Protein AF-A0AAW7G6W9-F1 (afdb_monomer)

Structure (mmCIF, N/CA/C/O backbone):
data_AF-A0AAW7G6W9-F1
#
_entry.id   AF-A0AAW7G6W9-F1
#
loop_
_atom_site.group_PDB
_atom_site.id
_atom_site.type_symbol
_atom_site.label_atom_id
_atom_site.label_alt_id
_atom_site.label_comp_id
_atom_site.label_asym_id
_atom_site.label_entity_id
_atom_site.label_seq_id
_atom_site.pdbx_PDB_ins_code
_atom_site.Cartn_x
_atom_site.Cartn_y
_atom_site.Cartn_z
_atom_site.occupancy
_atom_site.B_iso_or_equiv
_atom_site.auth_seq_id
_atom_site.auth_comp_id
_atom_site.auth_asym_id
_atom_site.auth_atom_id
_atom_site.pdbx_PDB_model_num
ATOM 1 N N . MET A 1 1 ? 20.076 -6.500 -11.239 1.00 56.84 1 MET A N 1
ATOM 2 C CA . MET A 1 1 ? 20.869 -5.910 -12.340 1.00 56.84 1 MET A CA 1
ATOM 3 C C . MET A 1 1 ? 22.320 -6.046 -11.925 1.00 56.84 1 MET A C 1
ATOM 5 O O . MET A 1 1 ? 22.616 -5.675 -10.799 1.00 56.84 1 MET A O 1
ATOM 9 N N . SER A 1 2 ? 23.166 -6.675 -12.737 1.00 69.19 2 SER A N 1
ATOM 10 C CA . SER A 1 2 ? 24.590 -6.817 -12.415 1.00 69.19 2 SER A CA 1
ATOM 11 C C . SER A 1 2 ? 25.328 -5.611 -12.977 1.00 69.19 2 SER A C 1
ATOM 13 O O . SER A 1 2 ? 25.106 -5.276 -14.140 1.00 69.19 2 SER A O 1
ATOM 15 N N . VAL A 1 3 ? 26.167 -4.956 -12.173 1.00 77.50 3 VAL A N 1
ATOM 16 C CA . VAL A 1 3 ? 27.086 -3.933 -12.688 1.00 77.50 3 VAL A CA 1
ATOM 17 C C . VAL A 1 3 ? 28.106 -4.652 -13.554 1.00 77.50 3 VAL A C 1
ATOM 19 O O . VAL A 1 3 ? 28.741 -5.604 -13.098 1.00 77.50 3 VAL A O 1
ATOM 22 N N . LYS A 1 4 ? 28.222 -4.235 -14.812 1.00 86.81 4 LYS A N 1
ATOM 23 C CA . LYS A 1 4 ? 29.249 -4.760 -15.702 1.00 86.81 4 LYS A CA 1
ATOM 24 C C . LYS A 1 4 ? 30.589 -4.164 -15.309 1.00 86.81 4 LYS A C 1
ATOM 26 O O . LYS A 1 4 ? 30.707 -2.951 -15.133 1.00 86.81 4 LYS A O 1
ATOM 31 N N . ARG A 1 5 ? 31.580 -5.032 -15.165 1.00 89.12 5 ARG A N 1
ATOM 32 C CA . ARG A 1 5 ? 32.958 -4.664 -14.863 1.00 89.12 5 ARG A CA 1
ATOM 33 C C . ARG A 1 5 ? 33.792 -4.855 -16.122 1.00 89.12 5 ARG A C 1
ATOM 35 O O . ARG A 1 5 ? 33.455 -5.673 -16.978 1.00 89.12 5 ARG A O 1
ATOM 42 N N . TYR A 1 6 ? 34.809 -4.025 -16.281 1.00 90.44 6 TYR A N 1
ATOM 43 C CA . TYR A 1 6 ? 35.616 -3.954 -17.485 1.00 90.44 6 TYR A CA 1
ATOM 44 C C . TYR A 1 6 ? 37.087 -3.857 -17.116 1.00 90.44 6 TYR A C 1
ATOM 46 O O . TYR A 1 6 ? 37.447 -3.135 -16.190 1.00 90.44 6 TYR A O 1
ATOM 54 N N . GLU A 1 7 ? 37.927 -4.537 -17.880 1.00 93.00 7 GLU A N 1
ATOM 55 C CA . GLU A 1 7 ? 39.377 -4.485 -17.743 1.00 93.00 7 GLU A CA 1
ATOM 56 C C . GLU A 1 7 ? 39.999 -3.870 -19.000 1.00 93.00 7 GLU A C 1
ATOM 58 O O . GLU A 1 7 ? 39.468 -3.996 -20.114 1.00 93.00 7 GLU A O 1
ATOM 63 N N . LEU A 1 8 ? 41.116 -3.163 -18.826 1.00 90.88 8 LEU A N 1
ATOM 64 C CA . LEU A 1 8 ? 41.799 -2.480 -19.917 1.00 90.88 8 LEU A CA 1
ATOM 65 C C . LEU A 1 8 ? 42.803 -3.441 -20.570 1.00 90.88 8 LEU A C 1
ATOM 67 O O . LEU A 1 8 ? 43.932 -3.609 -20.115 1.00 90.88 8 LEU A O 1
ATOM 71 N N . CYS A 1 9 ? 42.399 -4.093 -21.659 1.00 88.06 9 CYS A N 1
ATOM 72 C CA . CYS A 1 9 ? 43.216 -5.105 -22.325 1.00 88.06 9 CYS A CA 1
ATOM 73 C C . CYS A 1 9 ? 44.113 -4.492 -23.414 1.00 88.06 9 CYS A C 1
ATOM 75 O O . CYS A 1 9 ? 43.643 -3.748 -24.280 1.00 88.06 9 CYS A O 1
ATOM 77 N N . HIS A 1 10 ? 45.402 -4.850 -23.417 1.00 89.75 10 HIS A N 1
ATOM 78 C CA . HIS A 1 10 ? 46.350 -4.469 -24.469 1.00 89.75 10 HIS A CA 1
ATOM 79 C C . HIS A 1 10 ? 46.250 -5.425 -25.669 1.00 89.75 10 HIS A C 1
ATOM 81 O O . HIS A 1 10 ? 46.504 -6.622 -25.542 1.00 89.75 10 HIS A O 1
ATOM 87 N N . LEU A 1 11 ? 45.946 -4.894 -26.854 1.00 86.94 11 LEU A N 1
ATOM 88 C CA . LEU A 1 11 ? 45.701 -5.676 -28.075 1.00 86.94 11 LEU A CA 1
ATOM 89 C C . LEU A 1 11 ? 46.923 -5.804 -29.004 1.00 86.94 11 LEU A C 1
ATOM 91 O O . LEU A 1 11 ? 46.859 -6.513 -30.005 1.00 86.94 11 LEU A O 1
ATOM 95 N N . GLY A 1 12 ? 48.042 -5.142 -28.687 1.00 87.06 12 GLY A N 1
ATOM 96 C CA . GLY A 1 12 ? 49.231 -5.092 -29.549 1.00 87.06 12 GLY A CA 1
ATOM 97 C C . GLY A 1 12 ? 49.361 -3.759 -30.290 1.00 87.06 12 GLY A C 1
ATOM 98 O O . GLY A 1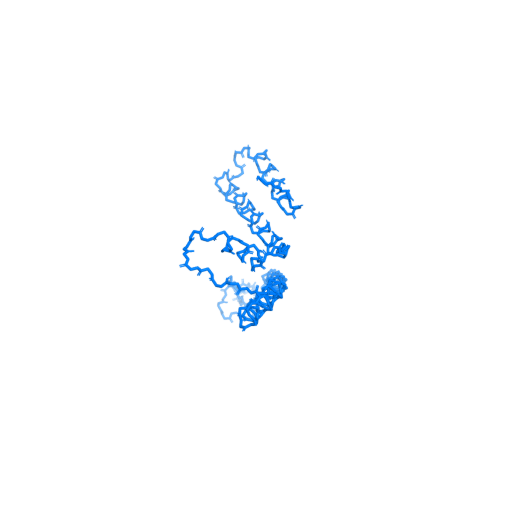 12 ? 48.378 -3.057 -30.501 1.00 87.06 12 GLY A O 1
ATOM 99 N N . GLY A 1 13 ? 50.588 -3.376 -30.665 1.00 84.12 13 GLY A N 1
ATOM 100 C CA . GLY A 1 13 ? 50.836 -2.166 -31.468 1.00 84.12 13 GLY A CA 1
ATOM 101 C C . GLY A 1 13 ? 50.425 -0.839 -30.810 1.00 84.12 13 GLY A C 1
ATOM 102 O O . GLY A 1 13 ? 50.197 0.134 -31.521 1.00 84.12 13 GLY A O 1
ATOM 103 N N . GLY A 1 14 ? 50.303 -0.797 -29.476 1.00 84.88 14 GLY A N 1
ATOM 104 C CA . GLY A 1 14 ? 49.833 0.377 -28.729 1.00 84.88 14 GLY A CA 1
ATOM 105 C C . GLY A 1 14 ? 48.310 0.544 -28.681 1.00 84.88 14 GLY A C 1
ATOM 106 O O . GLY A 1 14 ? 47.833 1.571 -28.203 1.00 84.88 14 GLY A O 1
ATOM 107 N N . LEU A 1 15 ? 47.541 -0.438 -29.165 1.00 84.62 15 LEU A N 1
ATOM 108 C CA . LEU A 1 15 ? 46.082 -0.423 -29.109 1.00 84.62 15 LEU A CA 1
ATOM 109 C C . LEU A 1 15 ? 45.576 -1.018 -27.784 1.00 84.62 15 LEU A C 1
ATOM 111 O O . LEU A 1 15 ? 46.038 -2.078 -27.354 1.00 84.62 15 LEU A O 1
ATOM 115 N N . TYR A 1 16 ? 44.581 -0.370 -27.183 1.00 87.88 16 TYR A N 1
ATOM 116 C CA . TYR A 1 16 ? 43.902 -0.827 -25.969 1.00 87.88 16 TYR A CA 1
ATOM 117 C C . TYR A 1 16 ? 42.393 -0.903 -26.203 1.00 87.88 16 TYR A C 1
ATOM 119 O O . TYR A 1 16 ? 41.840 -0.104 -26.960 1.00 87.88 16 TYR A O 1
ATOM 127 N N . SER A 1 17 ? 41.719 -1.833 -25.530 1.00 88.56 17 SER A N 1
ATOM 128 C CA . SER A 1 17 ? 40.255 -1.905 -25.514 1.00 88.56 17 SER A CA 1
ATOM 129 C C . SER A 1 17 ? 39.728 -2.285 -24.139 1.00 88.56 17 SER A C 1
ATOM 131 O O . SER A 1 17 ? 40.320 -3.124 -23.467 1.00 88.56 17 SER A O 1
ATOM 133 N N . MET A 1 18 ? 38.567 -1.741 -23.783 1.00 88.81 18 MET A N 1
ATOM 134 C CA . MET A 1 18 ? 37.817 -2.145 -22.595 1.00 88.81 18 MET A CA 1
ATOM 135 C C . MET A 1 18 ? 37.006 -3.404 -22.897 1.00 88.81 18 MET A C 1
ATOM 137 O O . MET A 1 18 ? 36.083 -3.347 -23.716 1.00 88.81 18 MET A O 1
ATOM 141 N N . MET A 1 19 ? 37.322 -4.519 -22.243 1.00 88.25 19 MET A N 1
ATOM 142 C CA . MET A 1 19 ? 36.559 -5.768 -22.357 1.00 88.25 19 MET A CA 1
ATOM 143 C C . MET A 1 19 ? 35.804 -6.051 -21.065 1.00 88.25 19 MET A C 1
ATOM 145 O O . MET A 1 19 ? 36.285 -5.697 -19.996 1.00 88.25 19 MET A O 1
ATOM 149 N N . GLU A 1 20 ? 34.614 -6.647 -21.168 1.00 89.62 20 GLU A N 1
ATOM 150 C CA . GLU A 1 20 ? 33.830 -7.056 -19.997 1.00 89.62 20 GLU A CA 1
ATOM 151 C C . GLU A 1 20 ? 34.559 -8.197 -19.274 1.00 89.62 20 GLU A C 1
ATOM 153 O O . GLU A 1 20 ? 34.890 -9.211 -19.886 1.00 89.62 20 GLU A O 1
ATOM 158 N N . ASP A 1 21 ? 34.811 -8.012 -17.984 1.00 87.50 21 ASP A N 1
ATOM 159 C CA . ASP A 1 21 ? 35.506 -8.953 -17.108 1.00 87.50 21 ASP A CA 1
ATOM 160 C C . ASP A 1 21 ? 34.806 -8.923 -15.745 1.00 87.50 21 ASP A C 1
ATOM 162 O O . ASP A 1 21 ? 34.560 -7.845 -15.209 1.00 87.50 21 ASP A O 1
ATOM 166 N N . SER A 1 22 ? 34.470 -10.083 -15.174 1.00 86.62 22 SER A N 1
ATOM 167 C CA . SER A 1 22 ? 33.820 -10.179 -13.859 1.00 86.62 22 SER A CA 1
ATOM 168 C C . SER A 1 22 ? 34.640 -9.556 -12.725 1.00 86.62 22 SER A C 1
ATOM 170 O O . SER A 1 22 ? 34.064 -9.095 -11.734 1.00 86.62 22 SER A O 1
ATOM 172 N N . ASP A 1 23 ? 35.961 -9.500 -12.884 1.00 86.00 23 ASP A N 1
ATOM 173 C CA . ASP A 1 23 ? 36.908 -8.962 -11.912 1.00 86.00 23 ASP A CA 1
ATOM 174 C C . ASP A 1 23 ? 37.541 -7.632 -12.349 1.00 86.00 23 ASP A C 1
ATOM 176 O O . ASP A 1 23 ? 38.353 -7.082 -11.606 1.00 86.00 23 ASP A O 1
ATOM 180 N N . GLY A 1 24 ? 37.109 -7.068 -13.484 1.00 88.12 24 GLY A N 1
ATOM 181 C CA . GLY A 1 24 ? 37.689 -5.854 -14.063 1.00 88.12 24 GLY A CA 1
ATOM 182 C C . GLY A 1 24 ? 37.652 -4.629 -13.140 1.00 88.12 24 GLY A C 1
ATOM 183 O O . GLY A 1 24 ? 36.702 -4.425 -12.371 1.00 88.12 24 GLY A O 1
ATOM 184 N N . GLU A 1 25 ? 38.684 -3.791 -13.197 1.00 88.44 25 GLU A N 1
ATOM 185 C CA . GLU A 1 25 ? 38.844 -2.623 -12.316 1.00 88.44 25 GLU A CA 1
ATOM 186 C C . GLU A 1 25 ? 37.930 -1.441 -12.672 1.00 88.44 25 GLU A C 1
ATOM 188 O O . GLU A 1 25 ? 37.697 -0.560 -11.842 1.00 88.44 25 GLU A O 1
ATOM 193 N N . PHE A 1 26 ? 37.368 -1.416 -13.880 1.00 87.88 26 PHE A N 1
ATOM 194 C CA . PHE A 1 26 ? 36.613 -0.277 -14.389 1.00 87.88 26 PHE A CA 1
ATOM 195 C C . PHE A 1 26 ? 35.122 -0.579 -14.533 1.00 87.88 26 PHE A C 1
ATOM 197 O O . PHE A 1 26 ? 34.697 -1.694 -14.826 1.00 87.88 26 PHE A O 1
ATOM 204 N N . VAL A 1 27 ? 34.307 0.462 -14.400 1.00 88.12 27 VAL A N 1
ATOM 205 C CA . VAL A 1 27 ? 32.871 0.445 -14.698 1.00 88.12 27 VAL A CA 1
ATOM 206 C C . VAL A 1 27 ? 32.595 1.596 -15.656 1.00 88.12 27 VAL A C 1
ATOM 208 O O . VAL A 1 27 ? 33.196 2.667 -15.539 1.00 88.12 27 VAL A O 1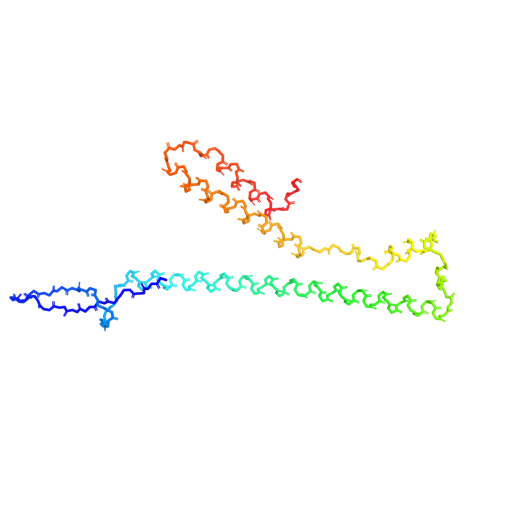
ATOM 211 N N . ARG A 1 28 ? 31.707 1.396 -16.632 1.00 86.25 28 ARG A N 1
ATOM 212 C CA . ARG A 1 28 ? 31.289 2.499 -17.504 1.00 86.25 28 ARG A CA 1
ATOM 213 C C . ARG A 1 28 ? 30.515 3.521 -16.686 1.00 86.25 28 ARG A C 1
ATOM 215 O O . ARG A 1 28 ? 29.654 3.159 -15.892 1.00 86.25 28 ARG A O 1
ATOM 222 N N . TYR A 1 29 ? 30.777 4.800 -16.932 1.00 86.19 29 TYR A N 1
ATOM 223 C CA . TYR A 1 29 ? 30.081 5.884 -16.241 1.00 86.19 29 TYR A CA 1
ATOM 224 C C . TYR A 1 29 ? 28.552 5.766 -16.363 1.00 86.19 29 TYR A C 1
ATOM 226 O O . TYR A 1 29 ? 27.853 5.912 -15.372 1.00 86.19 29 TYR A O 1
ATOM 234 N N . GLU A 1 30 ? 28.044 5.407 -17.545 1.00 86.38 30 GLU A N 1
ATOM 235 C CA . GLU A 1 30 ? 26.610 5.190 -17.789 1.00 86.38 30 GLU A CA 1
ATOM 236 C C . GLU A 1 30 ? 26.013 4.065 -16.925 1.00 86.38 30 GLU A C 1
ATOM 238 O O . GLU A 1 30 ? 24.914 4.208 -16.396 1.00 86.38 30 GLU A O 1
ATOM 243 N N . ASP A 1 31 ? 26.741 2.958 -16.732 1.00 84.44 31 ASP A N 1
ATOM 244 C CA . ASP A 1 31 ? 26.285 1.847 -15.885 1.00 84.44 31 ASP A CA 1
ATOM 245 C C . ASP A 1 31 ? 26.219 2.279 -14.407 1.00 84.44 31 ASP A C 1
ATOM 247 O O . ASP A 1 31 ? 25.303 1.890 -13.678 1.00 84.44 31 ASP A O 1
ATOM 251 N N . HIS A 1 32 ? 27.168 3.117 -13.974 1.00 85.44 32 HIS A N 1
ATOM 252 C CA . HIS A 1 32 ? 27.193 3.685 -12.627 1.00 85.44 32 HIS A CA 1
ATOM 253 C C . HIS A 1 32 ? 26.052 4.679 -12.396 1.00 85.44 32 HIS A C 1
ATOM 255 O O . HIS A 1 32 ? 25.324 4.544 -11.416 1.00 85.44 32 HIS A O 1
ATOM 261 N N . THR A 1 33 ? 25.844 5.638 -13.302 1.00 88.19 33 THR A N 1
ATOM 262 C CA . THR A 1 33 ? 24.782 6.645 -13.152 1.00 88.19 33 THR A CA 1
ATOM 263 C C . THR A 1 33 ? 23.390 6.022 -13.182 1.00 88.19 33 THR A C 1
ATOM 265 O O . THR A 1 33 ? 22.527 6.416 -12.399 1.00 88.19 33 THR A O 1
ATOM 268 N N . LEU A 1 34 ? 23.168 4.999 -14.016 1.00 88.00 34 LEU A N 1
ATOM 269 C CA . LEU A 1 34 ? 21.923 4.226 -14.015 1.00 88.00 34 LEU A CA 1
ATOM 270 C C . LEU A 1 34 ? 21.696 3.498 -12.687 1.00 88.00 34 LEU A C 1
ATOM 272 O O . LEU A 1 34 ? 20.557 3.389 -12.228 1.00 88.00 34 LEU A O 1
ATOM 276 N N . LEU A 1 35 ? 22.756 2.974 -12.068 1.00 87.75 35 LEU A N 1
ATOM 277 C CA . LEU A 1 35 ? 22.657 2.332 -10.762 1.00 87.75 35 LEU A CA 1
ATOM 278 C C . LEU A 1 35 ? 22.354 3.354 -9.664 1.00 87.75 35 LEU A C 1
ATOM 280 O O . LEU A 1 35 ? 21.456 3.114 -8.861 1.00 87.75 35 LEU A O 1
ATOM 284 N N . GLU A 1 36 ? 23.062 4.482 -9.646 1.00 90.62 36 GLU A N 1
ATOM 285 C CA . GLU A 1 36 ? 22.811 5.579 -8.708 1.00 90.62 36 GLU A CA 1
ATOM 286 C C . GLU A 1 36 ? 21.364 6.056 -8.804 1.00 90.62 36 GLU A C 1
ATOM 288 O O . GLU A 1 36 ? 20.684 6.131 -7.784 1.00 90.62 36 GLU A O 1
ATOM 293 N N . GLN A 1 37 ? 20.860 6.269 -10.022 1.00 92.75 37 GLN A N 1
ATOM 294 C CA . GLN A 1 37 ? 19.470 6.652 -10.249 1.00 92.75 37 GLN A CA 1
ATOM 295 C C . GLN A 1 37 ? 18.493 5.615 -9.676 1.00 92.75 37 GLN A C 1
ATOM 297 O O . GLN A 1 37 ? 17.549 5.963 -8.969 1.00 92.75 37 GLN A O 1
ATOM 302 N N . LYS A 1 38 ? 18.738 4.321 -9.906 1.00 90.62 38 LYS A N 1
ATOM 303 C CA . LYS A 1 38 ? 17.893 3.259 -9.337 1.00 90.62 38 LYS A CA 1
ATOM 304 C C . LYS A 1 38 ? 17.939 3.220 -7.819 1.00 90.62 38 LYS A C 1
ATOM 306 O O . LYS A 1 38 ? 16.907 2.994 -7.195 1.00 90.62 38 LYS A O 1
ATOM 311 N N . LEU A 1 39 ? 19.111 3.423 -7.222 1.00 93.25 39 LEU A N 1
ATOM 312 C CA . LEU A 1 39 ? 19.249 3.495 -5.770 1.00 93.25 39 LEU A CA 1
ATOM 313 C C . LEU A 1 39 ? 18.484 4.697 -5.211 1.00 93.25 39 LEU A C 1
ATOM 315 O O . LEU A 1 39 ? 17.804 4.550 -4.197 1.00 93.25 39 LEU A O 1
ATOM 319 N N . THR A 1 40 ? 18.524 5.849 -5.887 1.00 95.12 40 THR A N 1
ATOM 320 C CA . THR A 1 40 ? 17.732 7.018 -5.488 1.00 95.12 40 THR A CA 1
ATOM 321 C C . THR A 1 40 ? 16.233 6.774 -5.632 1.00 95.12 40 THR A C 1
ATOM 323 O O . THR A 1 40 ? 15.487 7.071 -4.701 1.00 95.12 40 THR A O 1
ATOM 326 N N . ASP A 1 41 ? 15.788 6.157 -6.728 1.00 94.75 41 ASP A N 1
ATOM 327 C CA . ASP A 1 41 ? 14.374 5.838 -6.951 1.00 94.75 41 ASP A CA 1
ATOM 328 C C . ASP A 1 41 ? 13.863 4.844 -5.897 1.00 94.75 41 ASP A C 1
ATOM 330 O O . ASP A 1 41 ? 12.798 5.041 -5.309 1.00 94.75 41 ASP A O 1
ATOM 334 N N . MET A 1 42 ? 14.648 3.805 -5.592 1.00 94.81 42 MET A N 1
ATOM 335 C CA . MET A 1 42 ? 14.330 2.835 -4.541 1.00 94.81 42 MET A CA 1
ATOM 336 C C . MET A 1 42 ? 14.296 3.474 -3.150 1.00 94.81 42 MET A C 1
ATOM 338 O O . MET A 1 42 ? 13.408 3.153 -2.362 1.00 94.81 42 MET A O 1
ATOM 342 N N . ALA A 1 43 ? 15.228 4.378 -2.838 1.00 96.25 43 ALA A N 1
ATOM 343 C CA . ALA A 1 43 ? 15.242 5.085 -1.560 1.00 96.25 43 ALA A CA 1
ATOM 344 C C . ALA A 1 43 ? 13.989 5.958 -1.383 1.00 96.25 43 ALA A C 1
ATOM 346 O O . ALA A 1 43 ? 13.379 5.952 -0.314 1.00 96.25 43 ALA A O 1
ATOM 347 N N . VAL A 1 44 ? 13.557 6.650 -2.443 1.00 96.06 44 VAL A N 1
ATOM 348 C CA . VAL A 1 44 ? 12.312 7.435 -2.444 1.00 96.06 44 VAL A CA 1
ATOM 349 C C . VAL A 1 44 ? 11.089 6.532 -2.268 1.00 96.06 44 VAL A C 1
ATOM 351 O O . VAL A 1 44 ? 10.206 6.841 -1.468 1.00 96.06 44 VAL A O 1
ATOM 354 N N . GLN A 1 45 ? 11.030 5.400 -2.974 1.00 92.38 45 GLN A N 1
ATOM 355 C CA . GLN A 1 45 ? 9.939 4.433 -2.821 1.00 92.38 45 GLN A CA 1
ATOM 356 C C . GLN A 1 45 ? 9.858 3.877 -1.397 1.00 92.38 45 GLN A C 1
ATOM 358 O O . GLN A 1 45 ? 8.761 3.791 -0.844 1.00 92.38 45 GLN A O 1
ATOM 363 N N . LEU A 1 46 ? 11.002 3.541 -0.797 1.00 96.25 46 LEU A N 1
ATOM 364 C CA . LEU A 1 46 ? 11.065 3.037 0.571 1.00 96.25 46 LEU A CA 1
ATOM 365 C C . LEU A 1 46 ? 10.573 4.087 1.572 1.00 96.25 46 LEU A C 1
ATOM 367 O O . LEU A 1 46 ? 9.687 3.785 2.363 1.00 96.25 46 LEU A O 1
ATOM 371 N N . ALA A 1 47 ? 11.060 5.327 1.479 1.00 96.44 47 ALA A N 1
ATOM 372 C CA . ALA A 1 47 ? 10.624 6.417 2.354 1.00 96.44 47 ALA A CA 1
ATOM 373 C C . ALA A 1 47 ? 9.108 6.681 2.247 1.00 96.44 47 ALA A C 1
ATOM 375 O O . ALA A 1 47 ? 8.423 6.855 3.256 1.00 96.44 47 ALA A O 1
ATOM 376 N N . ASN A 1 48 ? 8.556 6.645 1.030 1.00 91.00 48 ASN A N 1
ATOM 377 C CA . ASN A 1 48 ? 7.115 6.784 0.809 1.00 91.00 48 ASN A CA 1
ATOM 378 C C . ASN A 1 48 ? 6.317 5.625 1.425 1.00 91.00 48 ASN A C 1
ATOM 380 O O . ASN A 1 48 ? 5.248 5.848 1.995 1.00 91.00 48 ASN A O 1
ATOM 384 N N . ALA A 1 49 ? 6.812 4.390 1.307 1.00 92.69 49 ALA A N 1
ATOM 385 C CA . ALA A 1 49 ? 6.179 3.221 1.909 1.00 92.69 49 ALA A CA 1
ATOM 386 C C . ALA A 1 49 ? 6.228 3.281 3.444 1.00 92.69 49 ALA A C 1
ATOM 388 O O . ALA A 1 49 ? 5.221 3.021 4.098 1.00 92.69 49 ALA A O 1
ATOM 389 N N . GLU A 1 50 ? 7.363 3.681 4.020 1.00 95.81 50 GLU A N 1
ATOM 390 C CA . GLU A 1 50 ? 7.528 3.866 5.464 1.00 95.81 50 GLU A CA 1
ATOM 391 C C . GLU A 1 50 ? 6.579 4.936 6.020 1.00 95.81 50 GLU A C 1
ATOM 393 O O . GLU A 1 50 ? 5.917 4.683 7.029 1.00 95.81 50 GLU A O 1
ATOM 398 N N . SER A 1 51 ? 6.435 6.082 5.340 1.00 94.81 51 SER A N 1
ATOM 399 C CA . SER A 1 51 ? 5.479 7.133 5.731 1.00 94.81 51 SER A CA 1
ATOM 400 C C . SER A 1 51 ? 4.046 6.598 5.780 1.00 94.81 51 SER A C 1
ATOM 402 O O . SER A 1 51 ? 3.371 6.726 6.800 1.00 94.81 51 SER A O 1
ATOM 404 N N . LYS A 1 52 ? 3.600 5.902 4.726 1.00 94.06 52 LYS A N 1
ATOM 405 C CA . LYS A 1 52 ? 2.246 5.321 4.659 1.00 94.06 52 LYS A CA 1
ATOM 406 C C . LYS A 1 52 ? 2.013 4.266 5.734 1.00 94.06 52 LYS A C 1
ATOM 408 O O . LYS A 1 52 ? 0.961 4.246 6.366 1.00 94.06 52 LYS A O 1
ATOM 413 N N . CYS A 1 53 ? 2.996 3.399 5.971 1.00 95.12 53 CYS A N 1
ATOM 414 C CA . CYS A 1 53 ? 2.933 2.414 7.047 1.00 95.12 53 CYS A CA 1
ATOM 415 C C . CYS A 1 53 ? 2.823 3.085 8.422 1.00 95.12 53 CYS A C 1
ATOM 417 O O . CYS A 1 53 ? 2.071 2.608 9.270 1.00 95.12 53 CYS A O 1
ATOM 419 N N . SER A 1 54 ? 3.541 4.189 8.644 1.00 96.81 54 SER A N 1
ATOM 420 C CA . SER A 1 54 ? 3.464 4.958 9.888 1.00 96.81 54 SER A CA 1
ATOM 421 C C . SER A 1 54 ? 2.077 5.574 10.092 1.00 96.81 54 SER A C 1
ATOM 423 O O . SER A 1 54 ? 1.497 5.427 11.169 1.00 96.81 54 SER A O 1
ATOM 425 N N . GLU A 1 55 ? 1.502 6.179 9.051 1.00 96.50 55 GLU A N 1
ATOM 426 C CA . GLU A 1 55 ? 0.157 6.763 9.090 1.00 96.50 55 GLU A CA 1
ATOM 427 C C . GLU A 1 55 ? -0.923 5.698 9.344 1.00 96.50 55 GLU A C 1
ATOM 429 O O . GLU A 1 55 ? -1.763 5.864 10.231 1.00 96.50 55 GLU A O 1
ATOM 434 N N . LEU A 1 56 ? -0.866 4.561 8.641 1.00 96.50 56 LEU A N 1
ATOM 435 C CA . LEU A 1 56 ? -1.788 3.438 8.853 1.00 96.50 56 LEU A CA 1
ATOM 436 C C . LEU A 1 56 ? -1.648 2.839 10.257 1.00 96.50 56 LEU A C 1
ATOM 438 O O . LEU A 1 56 ? -2.639 2.436 10.867 1.00 96.50 56 LEU A O 1
ATOM 442 N N . ALA A 1 57 ? -0.428 2.758 10.792 1.00 96.75 57 ALA A N 1
ATOM 443 C CA . ALA A 1 57 ? -0.203 2.289 12.155 1.00 96.75 57 ALA A CA 1
ATOM 444 C C . ALA A 1 57 ? -0.793 3.259 13.190 1.00 96.75 57 ALA A C 1
ATOM 446 O O . ALA A 1 57 ? -1.385 2.808 14.175 1.00 96.75 57 ALA A O 1
ATOM 447 N N . ALA A 1 58 ? -0.678 4.569 12.960 1.00 96.69 58 ALA A N 1
ATOM 448 C CA . ALA A 1 58 ? -1.269 5.592 13.816 1.00 96.69 58 ALA A CA 1
ATOM 449 C C . ALA A 1 58 ? -2.805 5.518 13.815 1.00 96.69 58 ALA A C 1
ATOM 451 O O . ALA A 1 58 ? -3.405 5.463 14.890 1.00 96.69 58 ALA A O 1
ATOM 452 N N . GLU A 1 59 ? -3.435 5.427 12.640 1.00 95.69 59 GLU A N 1
ATOM 453 C CA . GLU A 1 59 ? -4.891 5.259 12.506 1.00 95.69 59 GLU A CA 1
ATOM 454 C C . GLU A 1 59 ? -5.373 3.973 13.200 1.00 95.69 59 GLU A C 1
ATOM 456 O O . GLU A 1 59 ? -6.302 4.004 14.007 1.00 95.69 59 GLU A O 1
ATOM 461 N N . ASN A 1 60 ? -4.677 2.849 12.996 1.00 93.38 60 ASN A N 1
ATOM 462 C CA . ASN A 1 60 ? -4.993 1.587 13.674 1.00 93.38 60 ASN A CA 1
ATOM 463 C C . ASN A 1 60 ? -4.840 1.662 15.200 1.00 93.38 60 ASN A C 1
ATOM 465 O O . ASN A 1 60 ? -5.612 1.037 15.930 1.00 93.38 60 ASN A O 1
ATOM 469 N N . SER A 1 61 ? -3.836 2.387 15.698 1.00 94.88 61 SER A N 1
ATOM 470 C CA . SER A 1 61 ? -3.639 2.595 17.136 1.00 94.88 61 SER A CA 1
ATOM 471 C C . SER A 1 61 ? -4.794 3.397 17.740 1.00 94.88 61 SER A C 1
ATOM 473 O O . SER A 1 61 ? -5.341 3.006 18.772 1.00 94.88 61 SER A O 1
ATOM 475 N N . ALA A 1 62 ? -5.222 4.464 17.059 1.00 92.31 62 ALA A N 1
ATOM 476 C CA . ALA A 1 62 ? -6.363 5.276 17.472 1.00 92.31 62 ALA A CA 1
ATOM 477 C C . ALA A 1 62 ? -7.664 4.457 17.501 1.00 92.31 62 ALA A C 1
ATOM 479 O O . ALA A 1 62 ? -8.368 4.459 18.509 1.00 92.31 62 ALA A O 1
ATOM 480 N N . LEU A 1 63 ? -7.937 3.665 16.457 1.00 91.19 63 LEU A N 1
ATOM 481 C CA . LEU A 1 63 ? -9.104 2.778 16.416 1.00 91.19 63 LEU A CA 1
ATOM 482 C C . LEU A 1 63 ? -9.114 1.770 17.572 1.00 91.19 63 LEU A C 1
ATOM 484 O O . LEU A 1 63 ? -10.160 1.543 18.184 1.00 91.19 63 LEU A O 1
ATOM 488 N N . LYS A 1 64 ? -7.958 1.175 17.896 1.00 90.69 64 LYS A N 1
ATOM 489 C CA . LYS A 1 64 ? -7.828 0.250 19.034 1.00 90.69 64 LYS A CA 1
ATOM 490 C C . LYS A 1 64 ? -8.107 0.945 20.363 1.00 90.69 64 LYS A C 1
ATOM 492 O O . LYS A 1 64 ? -8.869 0.400 21.157 1.00 90.69 64 LYS A O 1
ATOM 497 N N . ALA A 1 65 ? -7.559 2.141 20.574 1.00 91.19 65 ALA A N 1
ATOM 498 C CA . ALA A 1 65 ? -7.815 2.932 21.776 1.00 91.19 65 ALA A CA 1
ATOM 499 C C . ALA A 1 65 ? -9.313 3.240 21.937 1.00 91.19 65 ALA A C 1
ATOM 501 O O . ALA A 1 65 ? -9.895 2.947 22.980 1.00 91.19 65 ALA A O 1
ATOM 502 N N . THR A 1 66 ? -9.972 3.698 20.869 1.00 88.88 66 THR A N 1
ATOM 503 C CA . THR A 1 66 ? -11.421 3.943 20.860 1.00 88.88 66 THR A CA 1
ATOM 504 C C . THR A 1 66 ? -12.221 2.675 21.180 1.00 88.88 66 THR A C 1
ATOM 506 O O . THR A 1 66 ? -13.199 2.723 21.929 1.00 88.88 66 THR A O 1
ATOM 509 N N . CYS A 1 67 ? -11.817 1.518 20.648 1.00 86.88 67 CYS A N 1
ATOM 510 C CA . CYS A 1 67 ? -12.459 0.240 20.965 1.00 86.88 67 CYS A CA 1
ATOM 511 C C . CYS A 1 67 ? -12.285 -0.149 22.441 1.00 86.88 67 CYS A C 1
ATOM 513 O O . CYS A 1 67 ? -13.239 -0.616 23.069 1.00 86.88 67 CYS A O 1
ATOM 515 N N . ASP A 1 68 ? -11.093 0.047 23.004 1.00 89.44 68 ASP A N 1
ATOM 516 C CA . ASP A 1 68 ? -10.795 -0.259 24.404 1.00 89.44 68 ASP A CA 1
ATOM 517 C C . ASP A 1 68 ? -11.545 0.650 25.384 1.00 89.44 68 ASP A C 1
ATOM 519 O O . ASP A 1 68 ? -12.095 0.161 26.380 1.00 89.44 68 ASP A O 1
ATOM 523 N N . ASP A 1 69 ? -11.654 1.941 25.077 1.00 88.81 69 ASP A N 1
ATOM 524 C CA . ASP A 1 69 ? -12.435 2.898 25.863 1.00 88.81 69 ASP A CA 1
ATOM 525 C C . ASP A 1 69 ? -13.917 2.507 25.891 1.00 88.81 69 ASP A C 1
ATOM 527 O O . ASP A 1 69 ? -14.540 2.430 26.955 1.00 88.81 69 ASP A O 1
ATOM 531 N N . ARG A 1 70 ? -14.482 2.163 24.728 1.00 87.00 70 ARG A N 1
ATOM 532 C CA . ARG A 1 70 ? -15.880 1.713 24.609 1.00 87.00 70 ARG A CA 1
ATOM 533 C C . ARG A 1 70 ? -16.126 0.398 25.338 1.00 87.00 70 ARG A C 1
ATOM 535 O O . ARG A 1 70 ? -17.130 0.260 26.038 1.00 87.00 70 ARG A O 1
ATOM 542 N N . ARG A 1 71 ? -15.202 -0.560 25.224 1.00 86.25 71 ARG A N 1
ATOM 543 C CA . ARG A 1 71 ? -15.246 -1.826 25.971 1.00 86.25 71 ARG A CA 1
ATOM 544 C C . ARG A 1 71 ? -15.281 -1.566 27.476 1.00 86.25 71 ARG A C 1
ATOM 546 O O . ARG A 1 71 ? -16.115 -2.140 28.175 1.00 86.25 71 ARG A O 1
ATOM 553 N N . THR A 1 72 ? -14.408 -0.689 27.964 1.00 89.06 72 THR A N 1
ATOM 554 C CA . THR A 1 72 ? -14.328 -0.325 29.385 1.00 89.06 72 THR A CA 1
ATOM 555 C C . THR A 1 72 ? -15.615 0.345 29.861 1.00 89.06 72 THR A C 1
ATOM 557 O O . THR A 1 72 ? -16.155 -0.024 30.906 1.00 89.06 72 THR A O 1
ATOM 560 N N . PHE A 1 73 ? -16.158 1.272 29.070 1.00 87.38 73 PHE A N 1
ATOM 561 C CA . PHE A 1 73 ? -17.432 1.929 29.356 1.00 87.38 73 PHE A CA 1
ATOM 562 C C . PHE A 1 73 ? -18.578 0.921 29.521 1.00 87.38 73 PHE A C 1
ATOM 564 O O . PHE A 1 73 ? -19.325 0.990 30.497 1.00 87.38 73 PHE A O 1
ATOM 571 N N . ILE A 1 74 ? -18.692 -0.052 28.614 1.00 85.19 74 ILE A N 1
ATOM 572 C CA . ILE A 1 74 ? -19.765 -1.054 28.660 1.00 85.19 74 ILE A CA 1
ATOM 573 C C . ILE A 1 74 ? -19.608 -1.986 29.851 1.00 85.19 74 ILE A C 1
ATOM 575 O O . ILE A 1 74 ? -20.586 -2.231 30.552 1.00 85.19 74 ILE A O 1
ATOM 579 N N . MET A 1 75 ? -18.393 -2.470 30.114 1.00 86.31 75 MET A N 1
ATOM 580 C CA . MET A 1 75 ? -18.132 -3.322 31.277 1.00 86.31 75 MET A CA 1
ATOM 581 C C . MET A 1 75 ? -18.535 -2.622 32.579 1.00 86.31 75 MET A C 1
ATOM 583 O O . MET A 1 75 ? -19.255 -3.201 33.395 1.00 86.31 75 MET A O 1
ATOM 587 N N . ASN A 1 76 ? -18.164 -1.350 32.735 1.00 89.69 76 ASN A N 1
ATOM 588 C CA . ASN A 1 76 ? -18.555 -0.549 33.894 1.00 89.69 76 ASN A CA 1
ATOM 589 C C . ASN A 1 76 ? -20.075 -0.328 33.952 1.00 89.69 76 ASN A C 1
ATOM 591 O O . ASN A 1 76 ? -20.676 -0.452 35.018 1.00 89.69 76 ASN A O 1
ATOM 595 N N . GLY A 1 77 ? -20.715 -0.042 32.815 1.00 87.12 77 GLY A N 1
ATOM 596 C CA . GLY A 1 77 ? -22.165 0.129 32.728 1.00 87.12 77 GLY A CA 1
ATOM 597 C C . GLY A 1 77 ? -22.943 -1.137 33.098 1.00 87.12 77 GLY A C 1
ATOM 598 O O . GLY A 1 77 ? -23.961 -1.044 33.782 1.00 87.12 77 GLY A O 1
ATOM 599 N N . VAL A 1 78 ? -22.448 -2.315 32.711 1.00 86.38 78 VAL A N 1
ATOM 600 C CA . VAL A 1 78 ? -23.015 -3.613 33.110 1.00 86.38 78 VAL A CA 1
ATOM 601 C C . VAL A 1 78 ? -22.832 -3.841 34.608 1.00 86.38 78 VAL A C 1
ATOM 603 O O . VAL A 1 78 ? -23.792 -4.172 35.300 1.00 86.38 78 VAL A O 1
ATOM 606 N N . GLN A 1 79 ? -21.626 -3.616 35.132 1.00 88.50 79 GLN A N 1
ATOM 607 C CA . GLN A 1 79 ? -21.324 -3.858 36.543 1.00 88.50 79 GLN A CA 1
ATOM 608 C C . GLN A 1 79 ? -22.100 -2.932 37.491 1.00 88.50 79 GLN A C 1
ATOM 610 O O . GLN A 1 79 ? -22.493 -3.353 38.577 1.00 88.50 79 GLN A O 1
ATOM 615 N N . LEU A 1 80 ? -22.363 -1.693 37.070 1.00 92.00 80 LEU A N 1
ATOM 616 C CA . LEU A 1 80 ? -23.182 -0.727 37.808 1.00 92.00 80 LEU A CA 1
ATOM 617 C C . LEU A 1 80 ? -24.694 -0.906 37.577 1.00 92.00 80 LEU A C 1
ATOM 619 O O . LEU A 1 80 ? -25.491 -0.210 38.201 1.00 92.00 80 LEU A O 1
ATOM 623 N N . GLY A 1 81 ? -25.106 -1.826 36.697 1.00 87.06 81 GLY A N 1
ATOM 624 C CA . GLY A 1 81 ? -26.512 -2.117 36.402 1.00 87.06 81 GLY A CA 1
ATOM 625 C C . GLY A 1 81 ? -27.205 -1.123 35.461 1.00 87.06 81 GLY A C 1
ATOM 626 O O . GLY A 1 81 ? -28.415 -1.227 35.261 1.00 87.06 81 GLY A O 1
ATOM 627 N N . TYR A 1 82 ? -26.467 -0.183 34.860 1.00 84.88 82 TYR A N 1
ATOM 628 C CA . TYR A 1 82 ? -26.988 0.752 33.853 1.00 84.88 82 TYR A CA 1
ATOM 629 C C . TYR A 1 82 ? -27.250 0.082 32.501 1.00 84.88 82 TYR A C 1
ATOM 631 O O . TYR A 1 82 ? -28.141 0.501 31.766 1.00 84.88 82 TYR A O 1
ATOM 639 N N . ILE A 1 83 ? -26.487 -0.964 32.178 1.00 81.00 83 ILE A N 1
ATOM 640 C CA . ILE A 1 83 ? -26.645 -1.759 30.959 1.00 81.00 83 ILE A CA 1
ATOM 641 C C . ILE A 1 83 ? -27.123 -3.151 31.365 1.00 81.00 83 ILE A C 1
ATOM 643 O O . ILE A 1 83 ? -26.442 -3.863 32.102 1.00 81.00 83 ILE A O 1
ATOM 647 N N . LYS A 1 84 ? -28.296 -3.555 30.873 1.00 81.00 84 LYS A N 1
ATOM 648 C CA . LYS A 1 84 ? -28.777 -4.929 31.041 1.00 81.00 84 LYS A CA 1
ATOM 649 C C . LYS A 1 84 ? -28.095 -5.831 30.024 1.00 81.00 84 LYS A C 1
ATOM 651 O O . LYS A 1 84 ? -28.087 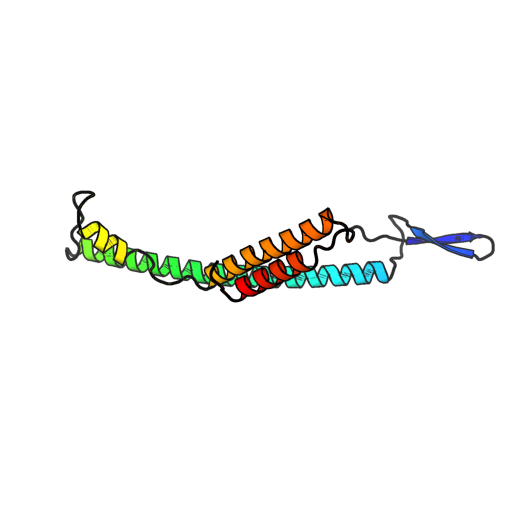-5.517 28.837 1.00 81.00 84 LYS A O 1
ATOM 656 N N . VAL A 1 85 ? -27.551 -6.950 30.497 1.00 79.75 85 VAL A N 1
ATOM 657 C CA . VAL A 1 85 ? -26.990 -7.980 29.621 1.00 79.75 85 VAL A CA 1
ATOM 658 C C . VAL A 1 85 ? -28.142 -8.642 28.859 1.00 79.75 85 VAL A C 1
ATOM 660 O O . VAL A 1 85 ? -29.066 -9.150 29.503 1.00 79.75 85 VAL A O 1
ATOM 663 N N . PRO A 1 86 ? -28.111 -8.629 27.518 1.00 81.38 86 PRO A N 1
ATOM 664 C CA . PRO A 1 86 ? -29.069 -9.354 26.697 1.00 81.38 86 PRO A CA 1
ATOM 665 C C . PRO A 1 86 ? -29.126 -10.830 27.085 1.00 81.38 86 PRO A C 1
ATOM 667 O O . PRO A 1 86 ? -28.092 -11.461 27.299 1.00 81.38 86 PRO A O 1
ATOM 670 N N . THR A 1 87 ? -30.332 -11.384 27.186 1.00 79.94 87 THR A N 1
ATOM 671 C CA . THR A 1 87 ? -30.534 -12.783 27.623 1.00 79.94 87 THR 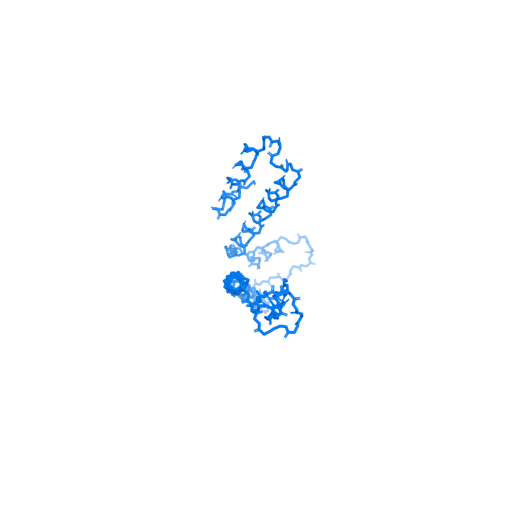A CA 1
ATOM 672 C C . THR A 1 87 ? -30.848 -13.736 26.475 1.00 79.94 87 THR A C 1
ATOM 674 O O . THR A 1 87 ? -30.806 -14.951 26.657 1.00 79.94 87 THR A O 1
ATOM 677 N N . VAL A 1 88 ? -31.148 -13.189 25.295 1.00 82.19 88 VAL A N 1
ATOM 678 C CA . VAL A 1 88 ? -31.437 -13.918 24.059 1.00 82.19 88 VAL A CA 1
ATOM 679 C C . VAL A 1 88 ? -30.804 -13.184 22.880 1.00 82.19 88 VAL A C 1
ATOM 681 O O . VAL A 1 88 ? -30.717 -11.957 22.883 1.00 82.19 88 VAL A O 1
ATOM 684 N N . ASP A 1 89 ? -30.422 -13.921 21.841 1.00 75.00 89 ASP A N 1
ATOM 685 C CA . ASP A 1 89 ? -29.719 -13.368 20.671 1.00 75.00 89 ASP A CA 1
ATOM 686 C C . ASP A 1 89 ? -30.590 -12.441 19.798 1.00 75.00 89 ASP A C 1
ATOM 688 O O . ASP A 1 89 ? -30.099 -11.789 18.880 1.00 75.00 89 ASP A O 1
ATOM 692 N N . THR A 1 90 ? -31.891 -12.358 20.087 1.00 76.62 90 THR A N 1
ATOM 693 C CA . THR A 1 90 ? -32.857 -11.480 19.409 1.00 76.62 90 THR A CA 1
ATOM 694 C C . THR A 1 90 ? -33.207 -10.227 20.215 1.00 76.62 90 THR A C 1
ATOM 696 O O . THR A 1 90 ? -34.151 -9.520 19.865 1.00 76.62 90 THR A O 1
ATOM 699 N N . ASP A 1 91 ? -32.518 -9.970 21.330 1.00 82.69 91 ASP A N 1
ATOM 700 C CA . ASP A 1 91 ? -32.801 -8.821 22.188 1.00 82.69 91 ASP A CA 1
ATOM 701 C C . ASP A 1 91 ? -32.501 -7.499 21.445 1.00 82.69 91 ASP A C 1
ATOM 703 O O . ASP A 1 91 ? -31.374 -7.302 20.979 1.00 82.69 91 ASP A O 1
ATOM 707 N N . PRO A 1 92 ? -33.455 -6.554 21.356 1.00 79.00 92 PRO A N 1
ATOM 708 C CA . PRO A 1 92 ? -33.227 -5.242 20.744 1.00 79.00 92 PRO A CA 1
ATOM 709 C C . PRO A 1 92 ? -32.050 -4.455 21.352 1.00 79.00 92 PRO A C 1
ATOM 711 O O . PRO A 1 92 ? -31.445 -3.615 20.680 1.00 79.00 92 PRO A O 1
ATOM 714 N N . ALA A 1 93 ? -31.692 -4.723 22.613 1.00 78.12 93 ALA A N 1
ATOM 715 C CA . ALA A 1 93 ? -30.546 -4.112 23.275 1.00 78.12 93 ALA A CA 1
ATOM 716 C C . ALA A 1 93 ? -29.205 -4.521 22.641 1.00 78.12 93 ALA A C 1
ATOM 718 O O . ALA A 1 93 ? -28.261 -3.732 22.689 1.00 78.12 93 ALA A O 1
ATOM 719 N N . LEU A 1 94 ? -29.113 -5.691 21.990 1.00 78.06 94 LEU A N 1
ATOM 720 C CA . LEU A 1 94 ? -27.904 -6.112 21.268 1.00 78.06 94 LEU A CA 1
ATOM 721 C C . LEU A 1 94 ? -27.578 -5.167 20.118 1.00 78.06 94 LEU A C 1
ATOM 723 O O . LEU A 1 94 ? -26.417 -4.819 19.928 1.00 78.06 94 LEU A O 1
ATOM 727 N N . GLU A 1 95 ? -28.594 -4.708 19.388 1.00 76.56 95 GLU A N 1
ATOM 728 C CA . GLU A 1 95 ? -28.399 -3.772 18.281 1.00 76.56 95 GLU A CA 1
ATOM 729 C C . GLU A 1 95 ? -27.924 -2.406 18.792 1.00 76.56 95 GLU A C 1
ATOM 731 O O . GLU A 1 95 ? -27.010 -1.804 18.233 1.00 76.56 95 GLU A O 1
ATOM 736 N N . THR A 1 96 ? -28.473 -1.955 19.922 1.00 74.94 96 THR A N 1
ATOM 737 C CA . THR A 1 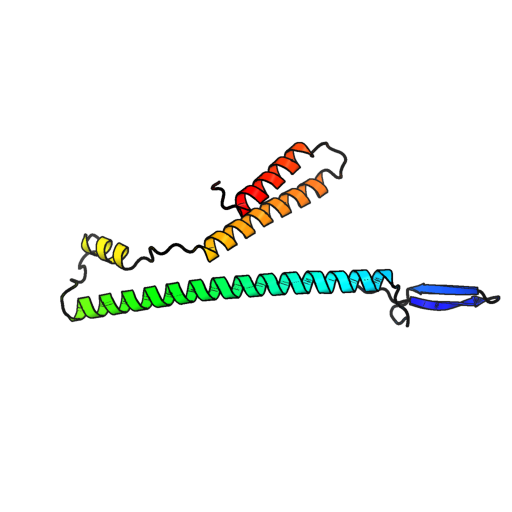96 ? -28.058 -0.697 20.564 1.00 74.94 96 THR A CA 1
ATOM 738 C C . THR A 1 96 ? -26.606 -0.769 21.042 1.00 74.94 96 THR A C 1
ATOM 740 O O . THR A 1 96 ? -25.828 0.157 20.813 1.00 74.94 96 THR A O 1
ATOM 743 N N . ILE A 1 97 ? -26.212 -1.893 21.651 1.00 77.38 97 ILE A N 1
ATOM 744 C CA . ILE A 1 97 ? -24.824 -2.152 22.050 1.00 77.38 97 ILE A CA 1
ATOM 745 C C . ILE A 1 97 ? -23.924 -2.220 20.811 1.00 77.38 97 ILE A C 1
ATOM 747 O O . ILE A 1 97 ? -22.872 -1.588 20.790 1.00 77.38 97 ILE A O 1
ATOM 751 N N . ARG A 1 98 ? -24.338 -2.920 19.750 1.00 76.81 98 ARG A N 1
ATOM 752 C CA . ARG A 1 98 ? -23.565 -3.039 18.506 1.00 76.81 98 ARG A CA 1
ATOM 753 C C . ARG A 1 98 ? -23.276 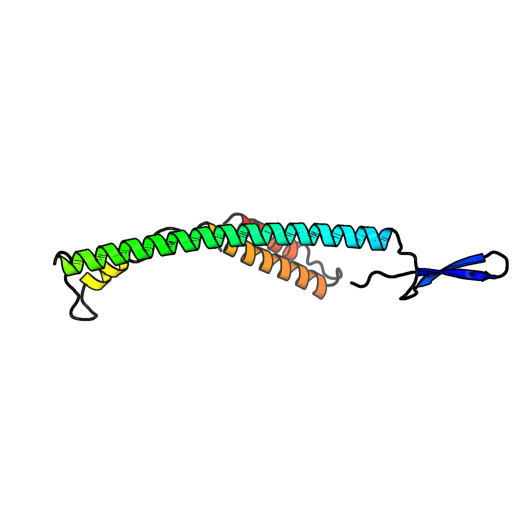-1.677 17.885 1.00 76.81 98 ARG A C 1
ATOM 755 O O . ARG A 1 98 ? -22.130 -1.421 17.516 1.00 76.81 98 ARG A O 1
ATOM 762 N N . ILE A 1 99 ? -24.277 -0.801 17.797 1.00 74.12 99 ILE A N 1
ATOM 763 C CA . ILE A 1 99 ? -24.120 0.557 17.257 1.00 74.12 99 ILE A CA 1
ATOM 764 C C . ILE A 1 99 ? -23.173 1.387 18.135 1.00 74.12 99 ILE A C 1
ATOM 766 O O . ILE A 1 99 ? -22.297 2.066 17.602 1.00 74.12 99 ILE A O 1
ATOM 770 N N . ALA A 1 100 ? -23.303 1.298 19.463 1.00 71.19 100 ALA A N 1
ATOM 771 C CA . ALA A 1 100 ? -22.454 2.029 20.406 1.00 71.19 100 ALA A CA 1
ATOM 772 C C . ALA A 1 100 ? -20.988 1.548 20.410 1.00 71.19 100 ALA A C 1
ATOM 774 O O . ALA A 1 100 ? -20.073 2.342 20.631 1.00 71.19 100 ALA A O 1
ATOM 775 N N . VAL A 1 101 ? -20.750 0.256 20.164 1.00 72.38 101 VAL A N 1
ATOM 776 C CA . VAL A 1 101 ? -19.404 -0.341 20.148 1.00 72.38 101 VAL A CA 1
ATOM 777 C C . VAL A 1 101 ? -18.712 -0.144 18.809 1.00 72.38 101 VAL A C 1
ATOM 779 O O . VAL A 1 101 ? -17.515 0.135 18.789 1.00 72.38 101 VAL A O 1
ATOM 782 N N . SER A 1 102 ? -19.442 -0.258 17.698 1.00 71.44 102 SER A N 1
ATOM 783 C CA . SER A 1 102 ? -18.850 -0.231 16.357 1.00 71.44 102 SER A CA 1
ATOM 784 C C . SER A 1 102 ? -18.166 1.111 16.089 1.00 71.44 102 SER A C 1
ATOM 786 O O . SER A 1 102 ? -18.822 2.149 16.239 1.00 71.44 102 SER A O 1
ATOM 788 N N . PRO A 1 103 ? -16.873 1.134 15.711 1.00 63.59 103 PRO A N 1
ATOM 789 C CA . PRO A 1 103 ? -16.215 2.354 15.262 1.00 63.59 103 PRO A CA 1
ATOM 790 C C . PRO A 1 103 ? -17.040 2.975 14.132 1.00 63.59 103 PRO A C 1
ATOM 792 O O . PRO A 1 103 ? -17.248 2.352 13.098 1.00 63.59 103 PRO A O 1
ATOM 795 N N . GLN A 1 104 ? -17.566 4.173 14.376 1.00 69.75 104 GLN A N 1
ATOM 796 C CA . GLN A 1 104 ? -18.257 4.981 13.362 1.00 69.75 104 GLN A CA 1
ATOM 797 C C . GLN A 1 104 ? -17.297 5.994 12.732 1.00 69.75 104 GLN A C 1
ATOM 799 O O . GLN A 1 104 ? -17.696 6.791 11.887 1.00 69.75 104 GLN A O 1
ATOM 804 N N . GLU A 1 105 ? -16.052 6.025 13.209 1.00 77.31 105 GLU A N 1
ATOM 805 C CA . GLU A 1 105 ? -15.061 6.969 12.731 1.00 77.31 105 GLU A CA 1
ATOM 806 C C . GLU A 1 105 ? -14.596 6.534 11.341 1.00 77.31 105 GLU A C 1
ATOM 808 O O . GLU A 1 105 ? -14.276 5.356 11.149 1.00 77.31 105 GLU A O 1
ATOM 813 N N . PRO A 1 106 ? -14.593 7.457 10.364 1.00 87.00 106 PRO A N 1
ATOM 814 C CA . PRO A 1 106 ? -14.028 7.170 9.059 1.00 87.00 106 PRO A CA 1
ATOM 815 C C . PRO A 1 106 ? -12.544 6.837 9.205 1.00 87.00 106 PRO A C 1
ATOM 817 O O . PRO A 1 106 ? -11.876 7.328 10.118 1.00 87.00 106 PRO A O 1
ATOM 820 N N . THR A 1 107 ? -12.028 6.050 8.267 1.00 92.38 107 THR A N 1
ATOM 821 C CA . THR A 1 107 ? -10.612 5.679 8.197 1.00 92.38 107 THR A CA 1
ATOM 822 C C . THR A 1 107 ? -9.957 6.330 6.978 1.00 92.38 107 THR A C 1
ATOM 824 O O . THR A 1 107 ? -9.652 5.638 6.003 1.00 92.38 107 THR A O 1
ATOM 827 N N . PRO A 1 108 ? -9.789 7.668 6.970 1.00 92.00 108 PRO A N 1
ATOM 828 C CA . PRO A 1 108 ? -9.337 8.403 5.793 1.00 92.00 108 PRO A CA 1
ATOM 829 C C . PRO A 1 108 ? -7.942 7.989 5.311 1.00 92.00 108 PRO A C 1
ATOM 831 O O . PRO A 1 108 ? -7.671 8.079 4.110 1.00 92.00 108 PRO A O 1
ATOM 834 N N . VAL A 1 109 ? -7.051 7.535 6.203 1.00 94.69 109 VAL A N 1
ATOM 835 C CA . VAL A 1 109 ? -5.711 7.075 5.802 1.00 94.69 109 VAL A CA 1
ATOM 836 C C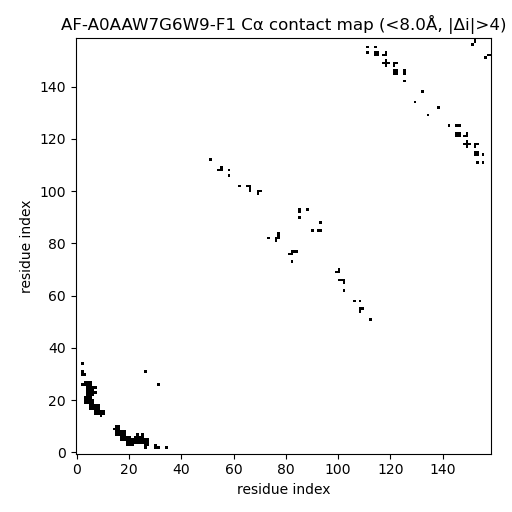 . VAL A 1 109 ? -5.834 5.748 5.063 1.00 94.69 109 VAL A C 1
ATOM 838 O O . VAL A 1 109 ? -5.296 5.596 3.966 1.00 94.69 109 VAL A O 1
ATOM 841 N N . THR A 1 110 ? -6.605 4.811 5.614 1.00 94.44 110 THR A N 1
ATOM 842 C CA . THR A 1 110 ? -6.932 3.544 4.951 1.00 94.44 110 THR A CA 1
ATOM 843 C C . THR A 1 110 ? -7.634 3.771 3.611 1.00 94.44 110 THR A C 1
ATOM 845 O O . THR A 1 110 ? -7.253 3.157 2.616 1.00 94.44 110 THR A O 1
ATOM 848 N N . ASP A 1 111 ? -8.603 4.684 3.540 1.00 93.38 111 ASP A N 1
ATOM 849 C CA . ASP A 1 111 ? -9.323 5.003 2.301 1.00 93.38 111 ASP A CA 1
ATOM 850 C C . ASP A 1 111 ? -8.379 5.553 1.224 1.00 93.38 111 ASP A C 1
ATOM 852 O O . ASP A 1 111 ? -8.415 5.113 0.071 1.00 93.38 111 ASP A O 1
ATOM 856 N N . THR A 1 112 ? -7.482 6.464 1.612 1.00 93.19 112 THR A N 1
ATOM 857 C CA . THR A 1 112 ? -6.455 7.031 0.726 1.00 93.19 112 THR A CA 1
ATOM 858 C C . THR A 1 112 ? -5.489 5.952 0.239 1.00 93.19 112 THR A C 1
ATOM 860 O O . THR A 1 112 ? -5.207 5.865 -0.958 1.00 93.19 112 THR A O 1
ATOM 863 N N . PHE A 1 113 ? -5.028 5.080 1.138 1.00 93.38 113 PHE A N 1
ATOM 864 C CA . PHE A 1 113 ? -4.160 3.956 0.797 1.00 93.38 113 PHE A CA 1
ATOM 865 C C . PHE A 1 113 ? -4.833 2.994 -0.193 1.00 93.38 113 PHE A C 1
ATOM 867 O O . PHE A 1 113 ? -4.237 2.611 -1.200 1.00 93.38 113 PHE A O 1
ATOM 874 N N . LEU A 1 114 ? -6.099 2.636 0.038 1.00 93.38 114 LEU A N 1
ATOM 875 C CA . LEU A 1 114 ? -6.854 1.759 -0.858 1.00 93.38 114 LEU A CA 1
ATOM 876 C C . LEU A 1 114 ? -7.096 2.397 -2.230 1.00 93.38 114 LEU A C 1
ATOM 878 O O . LEU A 1 114 ? -7.022 1.699 -3.243 1.00 93.38 114 LEU A O 1
ATOM 882 N N . ALA A 1 115 ? -7.370 3.702 -2.285 1.00 93.88 115 ALA A N 1
ATOM 883 C CA . ALA A 1 115 ? -7.471 4.434 -3.543 1.00 93.88 115 ALA A CA 1
ATOM 884 C C . ALA A 1 115 ? -6.151 4.370 -4.324 1.00 93.88 115 ALA A C 1
ATOM 886 O O . ALA A 1 115 ? -6.145 4.077 -5.520 1.00 93.88 115 ALA A O 1
ATOM 887 N N . GLU A 1 116 ? -5.020 4.552 -3.648 1.00 92.94 116 GLU A N 1
ATOM 888 C CA . GLU A 1 116 ? -3.715 4.433 -4.284 1.00 92.94 116 GLU A CA 1
ATOM 889 C C . GLU A 1 116 ? -3.461 3.024 -4.836 1.00 92.94 116 GLU A C 1
ATOM 891 O O . GLU A 1 116 ? -3.094 2.890 -6.001 1.00 92.94 116 GLU A O 1
ATOM 896 N N . VAL A 1 117 ? -3.718 1.972 -4.052 1.00 93.94 117 VAL A N 1
ATOM 897 C CA . VAL A 1 117 ? -3.550 0.574 -4.494 1.00 93.94 117 VAL A CA 1
ATOM 898 C C . VAL A 1 117 ? -4.426 0.268 -5.712 1.00 93.94 117 VAL A C 1
ATOM 900 O O . VAL A 1 117 ? -3.975 -0.374 -6.661 1.00 93.94 117 VAL A O 1
ATOM 903 N N . ARG A 1 118 ? -5.672 0.758 -5.730 1.00 95.19 118 ARG A N 1
ATOM 904 C CA . ARG A 1 118 ? -6.559 0.616 -6.896 1.00 95.19 118 ARG A CA 1
ATOM 905 C C . ARG A 1 118 ? -5.995 1.333 -8.121 1.00 95.19 118 ARG A C 1
ATOM 907 O O . ARG A 1 118 ? -6.001 0.754 -9.202 1.00 95.19 118 ARG A O 1
ATOM 914 N N . ALA A 1 119 ? -5.482 2.553 -7.961 1.00 95.56 119 ALA A N 1
ATOM 915 C CA . ALA A 1 119 ? -4.867 3.300 -9.055 1.00 95.56 119 ALA A CA 1
ATOM 916 C C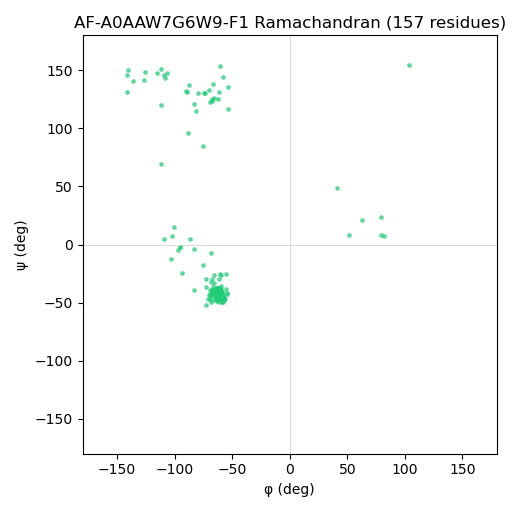 . ALA A 1 119 ? -3.598 2.610 -9.586 1.00 95.56 119 ALA A C 1
ATOM 918 O O . ALA A 1 119 ? -3.443 2.499 -10.798 1.00 95.56 119 ALA A O 1
ATOM 919 N N . GLN A 1 120 ? -2.753 2.065 -8.705 1.00 94.31 120 GLN A N 1
ATOM 920 C CA . GLN A 1 120 ? -1.589 1.257 -9.090 1.00 94.31 120 GLN A CA 1
ATOM 921 C C . GLN A 1 120 ? -1.994 0.002 -9.877 1.00 94.31 120 GLN A C 1
ATOM 923 O O . GLN A 1 120 ? -1.319 -0.381 -10.829 1.00 94.31 120 GLN A O 1
ATOM 928 N N . GLY A 1 121 ? -3.117 -0.631 -9.523 1.00 95.44 121 GLY A N 1
ATOM 929 C CA . GLY A 1 121 ? -3.678 -1.739 -10.300 1.00 95.44 121 GLY A CA 1
ATOM 930 C C . GLY A 1 121 ? -4.051 -1.334 -11.731 1.00 95.44 121 GLY A C 1
ATOM 931 O O . GLY A 1 121 ? -3.815 -2.098 -12.667 1.00 95.44 121 GLY A O 1
ATOM 932 N N . VAL A 1 122 ? -4.579 -0.119 -11.915 1.00 96.31 122 VAL A N 1
ATOM 933 C CA . VAL A 1 122 ? -4.859 0.443 -13.247 1.00 96.31 122 VAL A CA 1
ATOM 934 C C . VAL A 1 122 ? -3.561 0.743 -13.999 1.00 96.31 122 VAL A C 1
ATOM 936 O O . VAL A 1 122 ? -3.459 0.383 -15.170 1.00 96.31 122 VAL A O 1
ATOM 939 N N . ASP A 1 123 ? -2.551 1.311 -13.334 1.00 96.06 123 ASP A N 1
ATOM 940 C CA . ASP A 1 123 ? -1.229 1.542 -13.937 1.00 96.06 123 ASP A CA 1
ATOM 941 C C . ASP A 1 123 ? -0.608 0.221 -14.431 1.00 96.06 123 ASP A C 1
ATOM 943 O O . ASP A 1 123 ? -0.126 0.132 -15.559 1.00 96.06 123 ASP A O 1
ATOM 947 N N . TYR A 1 124 ? -0.696 -0.848 -13.631 1.00 95.44 124 TYR A N 1
ATOM 948 C CA . TYR A 1 124 ? -0.206 -2.170 -14.023 1.00 95.44 124 TYR A CA 1
ATOM 949 C C . TYR A 1 124 ? -0.957 -2.740 -15.235 1.00 95.44 124 TYR A C 1
ATOM 951 O O . TYR A 1 124 ? -0.353 -3.373 -16.104 1.00 95.44 124 TYR A O 1
ATOM 959 N N . ALA A 1 125 ? -2.270 -2.510 -15.320 1.00 94.12 125 ALA A N 1
ATOM 960 C CA . ALA A 1 125 ? -3.062 -2.908 -16.479 1.00 94.12 125 ALA A CA 1
ATOM 961 C C . ALA A 1 125 ? -2.632 -2.149 -17.746 1.00 94.12 125 ALA A C 1
ATOM 963 O O . ALA A 1 125 ? -2.481 -2.775 -18.794 1.00 94.12 125 ALA A O 1
ATOM 964 N N . ILE A 1 126 ? -2.372 -0.839 -17.649 1.00 93.81 126 ILE A N 1
ATOM 965 C CA . ILE A 1 126 ? -1.836 -0.025 -18.754 1.00 93.81 126 ILE A CA 1
ATOM 966 C C . ILE A 1 126 ? -0.493 -0.591 -19.232 1.00 93.81 126 ILE A C 1
ATOM 968 O O . ILE A 1 126 ? -0.319 -0.849 -20.425 1.00 93.81 126 ILE A O 1
ATOM 972 N N . ASP A 1 127 ? 0.433 -0.860 -18.311 1.00 92.50 127 ASP A N 1
ATOM 973 C CA . ASP A 1 127 ? 1.738 -1.452 -18.626 1.00 92.50 127 ASP A CA 1
ATOM 974 C C . ASP A 1 127 ? 1.611 -2.825 -19.295 1.00 92.50 127 ASP A C 1
ATOM 976 O O . ASP A 1 127 ? 2.379 -3.163 -20.201 1.00 92.50 127 ASP A O 1
ATOM 980 N N . HIS A 1 128 ? 0.653 -3.641 -18.855 1.00 91.62 128 HIS A N 1
ATOM 981 C CA . HIS A 1 128 ? 0.409 -4.954 -19.438 1.00 91.62 128 HIS A CA 1
ATOM 982 C C . HIS A 1 128 ? -0.160 -4.855 -20.858 1.00 91.62 128 HIS A C 1
ATOM 984 O O . HIS A 1 128 ? 0.307 -5.565 -21.749 1.00 91.62 128 HIS A O 1
ATOM 990 N N . LEU A 1 129 ? -1.105 -3.941 -21.095 1.00 90.12 129 LEU A N 1
ATOM 991 C CA . LEU A 1 129 ? -1.658 -3.676 -22.426 1.00 90.12 129 LEU A CA 1
ATOM 992 C C . LEU A 1 129 ? -0.570 -3.201 -23.393 1.00 90.12 129 LEU A C 1
ATOM 994 O O . LEU A 1 129 ? -0.441 -3.753 -24.484 1.00 90.12 129 LEU A O 1
ATOM 998 N N . ASN A 1 130 ? 0.275 -2.260 -22.966 1.00 89.56 130 ASN A N 1
ATOM 999 C CA . ASN A 1 130 ? 1.408 -1.786 -23.764 1.00 89.56 130 ASN A CA 1
ATOM 1000 C C . ASN A 1 130 ? 2.342 -2.928 -24.200 1.00 89.56 130 ASN A C 1
ATOM 1002 O O . ASN A 1 130 ? 2.824 -2.934 -25.331 1.00 89.56 130 ASN A O 1
ATOM 1006 N N . LYS A 1 131 ? 2.565 -3.921 -23.330 1.00 89.12 131 LYS A N 1
ATOM 1007 C CA . LYS A 1 131 ? 3.388 -5.103 -23.641 1.00 89.12 131 LYS A CA 1
ATOM 1008 C C . LYS A 1 131 ? 2.713 -6.075 -24.607 1.00 89.12 131 LYS A C 1
ATOM 1010 O O . LYS A 1 131 ? 3.409 -6.684 -25.410 1.00 89.12 131 LYS A O 1
ATOM 1015 N N . ILE A 1 132 ? 1.394 -6.260 -24.513 1.00 88.00 132 ILE A N 1
ATOM 1016 C CA . ILE A 1 132 ? 0.654 -7.195 -25.380 1.00 88.00 132 ILE A CA 1
ATOM 1017 C C . ILE A 1 132 ? 0.584 -6.671 -26.817 1.00 88.00 132 ILE A C 1
ATOM 1019 O O . ILE A 1 132 ? 0.774 -7.440 -27.757 1.00 88.00 132 ILE A O 1
ATOM 1023 N N . PHE A 1 133 ? 0.310 -5.378 -26.987 1.00 84.62 133 PHE A N 1
ATOM 1024 C CA . PHE A 1 133 ? 0.007 -4.789 -28.296 1.00 84.62 133 PHE A CA 1
ATOM 1025 C C . PHE A 1 133 ? 1.221 -4.161 -29.005 1.00 84.62 133 PHE A C 1
ATOM 1027 O O . PHE A 1 133 ? 1.098 -3.706 -30.142 1.00 84.62 133 PHE A O 1
ATOM 1034 N N . ASP A 1 134 ? 2.392 -4.171 -28.357 1.00 69.00 134 ASP A N 1
ATOM 1035 C CA . ASP A 1 134 ? 3.730 -3.922 -28.922 1.00 69.00 134 ASP A CA 1
ATOM 1036 C C . ASP A 1 134 ? 3.797 -2.771 -29.951 1.00 69.00 134 ASP A C 1
ATOM 1038 O O . ASP A 1 134 ? 4.293 -2.939 -31.065 1.00 69.00 134 ASP A O 1
ATOM 1042 N N . ALA A 1 135 ? 3.225 -1.610 -29.595 1.00 65.00 135 ALA A N 1
ATOM 1043 C CA . ALA A 1 135 ? 3.096 -0.389 -30.413 1.00 65.00 135 ALA A CA 1
ATOM 1044 C C . ALA A 1 135 ? 2.484 -0.559 -31.828 1.00 65.00 135 ALA A C 1
ATOM 1046 O O . ALA A 1 135 ? 2.496 0.387 -32.618 1.00 65.00 135 ALA A O 1
ATOM 1047 N N . LYS A 1 136 ? 1.962 -1.743 -32.173 1.00 66.31 136 LYS A N 1
ATOM 1048 C CA . LYS A 1 136 ? 1.475 -2.099 -33.519 1.00 66.31 136 LYS A CA 1
ATOM 1049 C C . LYS A 1 136 ? -0.021 -1.871 -33.705 1.00 66.31 136 LYS A C 1
ATOM 1051 O O . LYS A 1 136 ? -0.454 -1.693 -34.840 1.00 66.31 136 LYS A O 1
ATOM 1056 N N . GLU A 1 137 ? -0.793 -1.872 -32.624 1.00 70.19 137 GLU A N 1
ATOM 1057 C CA . GLU A 1 137 ? -2.226 -1.559 -32.634 1.00 70.19 137 GLU A CA 1
ATOM 1058 C C . GLU A 1 137 ? -2.489 -0.189 -31.994 1.00 70.19 137 GLU A C 1
ATOM 1060 O O . GLU A 1 137 ? -1.829 0.191 -31.024 1.00 70.19 137 GLU A O 1
ATOM 1065 N N . ASP A 1 138 ? -3.453 0.567 -32.534 1.00 77.44 138 ASP A N 1
ATOM 1066 C CA . ASP A 1 138 ? -3.856 1.865 -31.982 1.00 77.44 138 ASP A CA 1
ATOM 1067 C C . ASP A 1 138 ? -4.701 1.671 -30.714 1.00 77.44 138 ASP A C 1
ATOM 1069 O O . ASP A 1 138 ? -5.930 1.631 -30.739 1.00 77.44 138 ASP A O 1
ATOM 1073 N N . ILE A 1 139 ? -4.009 1.515 -29.587 1.00 81.81 139 ILE A N 1
ATOM 1074 C CA . ILE A 1 139 ? -4.603 1.430 -28.248 1.00 81.81 139 ILE A CA 1
ATOM 1075 C C . ILE A 1 139 ? -4.513 2.760 -27.481 1.00 81.81 139 ILE A C 1
ATOM 1077 O O . ILE A 1 139 ? -4.728 2.799 -26.267 1.00 81.81 139 ILE A O 1
ATOM 1081 N N . GLY A 1 140 ? -4.225 3.873 -28.167 1.00 85.25 140 GLY A N 1
ATOM 1082 C CA . GLY A 1 140 ? -3.992 5.173 -27.530 1.00 85.25 140 GLY A CA 1
ATOM 1083 C C . GLY A 1 140 ? -5.233 5.784 -26.867 1.00 85.25 140 GLY A C 1
ATOM 1084 O O . GLY A 1 140 ? -5.120 6.522 -25.886 1.00 85.25 140 GLY A O 1
ATOM 1085 N N . GLU A 1 141 ? -6.432 5.498 -27.377 1.00 89.12 141 GLU A N 1
ATOM 1086 C CA . GLU A 1 141 ? -7.696 5.898 -26.742 1.00 89.12 141 GLU A CA 1
ATOM 1087 C C . GLU A 1 141 ? -8.007 5.086 -25.471 1.00 89.12 141 GLU A C 1
ATOM 1089 O O . GLU A 1 141 ? -8.198 5.709 -24.420 1.00 89.12 141 GLU A O 1
ATOM 1094 N N . PRO A 1 142 ? -7.987 3.736 -25.499 1.00 89.75 142 PRO A N 1
ATOM 1095 C CA . PRO A 1 142 ? -8.118 2.921 -24.292 1.00 89.75 142 PRO A CA 1
ATOM 1096 C C . PRO A 1 142 ? -7.106 3.262 -23.191 1.00 89.75 142 PRO A C 1
ATOM 1098 O O . PRO A 1 142 ? -7.490 3.367 -22.026 1.00 89.75 142 PRO A O 1
ATOM 1101 N N . ILE A 1 143 ? -5.832 3.483 -23.539 1.00 92.44 143 ILE A N 1
ATOM 1102 C CA . ILE A 1 143 ? -4.794 3.847 -22.561 1.00 92.44 143 ILE A CA 1
ATOM 1103 C C . ILE A 1 143 ? -5.129 5.172 -21.878 1.00 92.44 143 ILE A C 1
ATOM 1105 O O . ILE A 1 143 ? -5.158 5.224 -20.652 1.00 92.44 143 ILE A O 1
ATOM 1109 N N . ARG A 1 144 ? -5.463 6.224 -22.639 1.00 93.69 144 ARG A N 1
ATOM 1110 C CA . ARG A 1 144 ? -5.829 7.527 -22.056 1.00 93.69 144 ARG A CA 1
ATOM 1111 C C . ARG A 1 144 ? -7.042 7.438 -21.133 1.00 93.69 144 ARG A C 1
ATOM 1113 O O . ARG A 1 144 ? -7.095 8.137 -20.121 1.00 93.69 144 ARG A O 1
ATOM 1120 N N . ALA A 1 145 ? -8.013 6.584 -21.458 1.00 94.12 145 ALA A N 1
ATOM 1121 C CA . ALA A 1 145 ? -9.165 6.352 -20.592 1.00 94.12 145 ALA A CA 1
ATOM 1122 C C . ALA A 1 145 ? -8.754 5.718 -19.250 1.00 94.12 145 ALA A C 1
ATOM 1124 O O . ALA A 1 145 ? -9.236 6.140 -18.197 1.00 94.12 145 ALA A O 1
ATOM 1125 N N . LEU A 1 146 ? -7.832 4.751 -19.269 1.00 95.12 146 LEU A N 1
ATOM 1126 C CA . LEU A 1 146 ? -7.292 4.131 -18.057 1.00 95.12 146 LEU A CA 1
ATOM 1127 C C . LEU A 1 146 ? -6.404 5.094 -17.257 1.00 95.12 146 LEU A C 1
ATOM 1129 O O . LEU A 1 146 ? -6.508 5.139 -16.034 1.00 95.12 146 LEU A O 1
ATOM 1133 N N . GLU A 1 147 ? -5.584 5.914 -17.915 1.00 94.88 147 GLU A N 1
ATOM 1134 C CA . GLU A 1 147 ? -4.790 6.957 -17.250 1.00 94.88 147 GLU A CA 1
ATOM 1135 C C . GLU A 1 147 ? -5.696 7.950 -16.514 1.00 94.88 147 GLU A C 1
ATOM 1137 O O . GLU A 1 147 ? -5.451 8.303 -15.355 1.00 94.88 147 GLU A O 1
ATOM 1142 N N . TRP A 1 148 ? -6.785 8.366 -17.166 1.00 95.81 148 TRP A N 1
ATOM 1143 C CA . TRP A 1 148 ? -7.793 9.222 -16.553 1.00 95.81 148 TRP A CA 1
ATOM 1144 C C . TRP A 1 148 ? -8.469 8.537 -15.362 1.00 95.81 148 TRP A C 1
ATOM 1146 O O . TRP A 1 148 ? -8.594 9.149 -14.300 1.00 95.81 148 TRP A O 1
ATOM 1156 N N . LEU A 1 149 ? -8.841 7.260 -15.497 1.00 95.38 149 LEU A N 1
ATOM 1157 C CA . LEU A 1 149 ? -9.419 6.465 -14.414 1.00 95.38 149 LEU A CA 1
ATOM 1158 C C . LEU A 1 149 ? -8.475 6.391 -13.207 1.00 95.38 149 LEU A C 1
ATOM 1160 O O . LEU A 1 149 ? -8.891 6.670 -12.083 1.00 95.38 149 LEU A O 1
ATOM 1164 N N . ALA A 1 150 ? -7.196 6.086 -13.426 1.00 95.25 150 ALA A N 1
ATOM 1165 C CA . ALA A 1 150 ? -6.194 6.036 -12.367 1.00 95.25 150 ALA A CA 1
ATOM 1166 C C . ALA A 1 150 ? -6.065 7.393 -11.654 1.00 95.25 150 ALA A C 1
ATOM 1168 O O . ALA A 1 150 ? -5.971 7.454 -10.427 1.00 95.25 150 ALA A O 1
ATOM 1169 N N . GLN A 1 151 ? -6.088 8.509 -12.390 1.00 94.62 151 GLN A N 1
ATOM 1170 C CA . GLN A 1 151 ? -6.081 9.850 -11.793 1.00 94.62 151 GLN A CA 1
ATOM 1171 C C . GLN A 1 151 ? -7.363 10.161 -11.014 1.00 94.62 151 GLN A C 1
ATOM 1173 O O . GLN A 1 151 ? -7.290 10.791 -9.959 1.00 94.62 151 GLN A O 1
ATOM 1178 N N . ALA A 1 152 ? -8.523 9.735 -11.510 1.00 94.38 152 ALA A N 1
ATOM 1179 C CA . ALA A 1 152 ? -9.799 9.921 -10.830 1.00 94.38 152 ALA A CA 1
ATOM 1180 C C . ALA A 1 152 ? -9.830 9.156 -9.498 1.00 94.38 152 ALA A C 1
ATOM 1182 O O . ALA A 1 152 ? -10.181 9.737 -8.472 1.00 94.38 152 ALA A O 1
ATOM 1183 N N . ILE A 1 153 ? -9.370 7.900 -9.485 1.00 94.56 153 ILE A N 1
ATOM 1184 C CA . ILE A 1 153 ? -9.271 7.081 -8.269 1.00 94.56 153 ILE A CA 1
ATOM 1185 C C . ILE A 1 153 ? -8.357 7.756 -7.236 1.00 94.56 153 ILE A C 1
ATOM 1187 O O . ILE A 1 153 ? -8.753 7.896 -6.082 1.00 94.56 153 ILE A O 1
ATOM 1191 N N . ARG A 1 154 ? -7.178 8.260 -7.637 1.00 91.56 154 ARG A N 1
ATOM 1192 C CA . ARG A 1 154 ? -6.266 8.989 -6.724 1.00 91.56 154 ARG A CA 1
ATOM 1193 C C . ARG A 1 154 ? -6.885 10.259 -6.130 1.00 91.56 154 ARG A C 1
ATOM 1195 O O . ARG A 1 154 ? -6.478 10.685 -5.056 1.00 91.56 154 ARG A O 1
ATOM 1202 N N . LYS A 1 155 ? -7.860 10.866 -6.813 1.00 90.12 155 LYS A N 1
ATOM 1203 C CA . LYS A 1 155 ? -8.624 12.030 -6.330 1.00 90.12 155 LYS A CA 1
ATOM 1204 C C . LYS A 1 155 ? -9.842 11.645 -5.480 1.00 90.12 155 LYS A C 1
ATOM 1206 O O . LYS A 1 155 ? -10.613 12.527 -5.112 1.00 90.12 155 LYS A O 1
ATOM 1211 N N . GLY A 1 156 ? -10.030 10.359 -5.182 1.00 85.62 156 GLY A N 1
ATOM 1212 C CA . GLY A 1 156 ? -11.148 9.866 -4.381 1.00 85.62 156 GLY A CA 1
ATOM 1213 C C . GLY 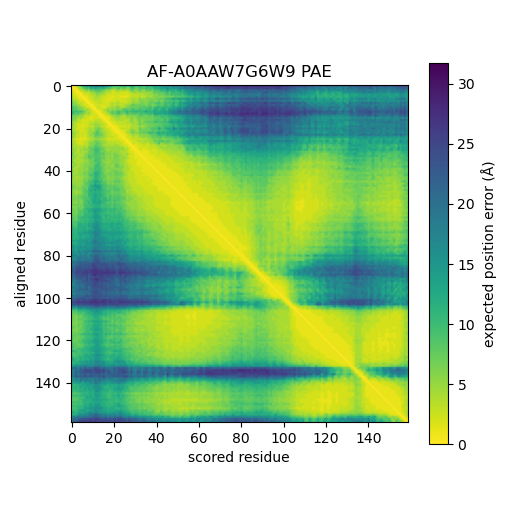A 1 156 ? -12.463 9.743 -5.152 1.00 85.62 156 GLY A C 1
ATOM 1214 O O . GLY A 1 156 ? -13.527 9.789 -4.539 1.00 85.62 156 GLY A O 1
ATOM 1215 N N . ALA A 1 157 ? -12.429 9.611 -6.483 1.00 81.25 157 ALA A N 1
ATOM 1216 C CA . ALA A 1 157 ? -13.641 9.311 -7.240 1.00 81.25 157 ALA A CA 1
ATOM 1217 C C . ALA A 1 157 ? -14.226 7.960 -6.796 1.00 81.25 157 ALA A C 1
ATOM 1219 O O . ALA A 1 157 ? -13.510 6.958 -6.722 1.00 81.25 157 ALA A O 1
ATOM 1220 N N . ALA A 1 158 ? -15.530 7.937 -6.517 1.00 69.25 158 ALA A N 1
ATOM 1221 C CA . ALA A 1 158 ? -16.261 6.692 -6.326 1.00 69.25 158 ALA A CA 1
ATOM 1222 C C . ALA A 1 158 ? -16.387 5.970 -7.677 1.00 69.25 158 ALA A C 1
ATOM 1224 O O . ALA A 1 158 ? -16.723 6.604 -8.681 1.00 69.25 158 ALA A O 1
ATOM 1225 N N . LEU A 1 159 ? -16.085 4.669 -7.685 1.00 59.28 159 LEU A N 1
ATOM 1226 C CA . LEU A 1 159 ? -16.317 3.765 -8.815 1.00 59.28 159 LEU A CA 1
ATOM 1227 C C . LEU A 1 159 ? -17.703 3.134 -8.706 1.00 59.28 159 LEU A C 1
ATOM 1229 O O . LEU A 1 159 ? -18.074 2.765 -7.567 1.00 59.28 159 LEU A O 1
#

Mean predicted aligned error: 9.55 Å

pLDDT: mean 87.37, std 8.22, range [56.84, 96.81]

Nearest PDB structures (foldseek):
  6ixg-assembly2_B  TM=3.972E-01  e=8.638E+00  Homo sapiens

Sequence (159 aa):
MSVKRYELCHLGGGLYSMMEDSDGEFVRYEDHTLLEQKLTDMAVQLANAESKCSELAAENSALKATCDDRRTFIMNGVQLGYIKVPTVDTDPALETIRIAVSPQEPTPVTDTFLAEVRAQGVDYAIDHLNKIFDAKEDIGEPIRALEWLAQAIRKGAAL

Foldseek 3Di:
DDFFAWAWDDPDPPDIDTDTDPPHPDGDPVSVVVVVVVVVVVVVVVVVVVVLVVLLVVLVVVLVVLLVVLVVVVVVCVVVVVQDDDPDPPDPSVVVSCVSNDPPDDSVSVQLVVLLVVLVVLVVVLVVVCVVCVPVDPCVVVSVVSNVVSVCSNVVNDD

Radius of gyration: 29.49 Å; Cα contacts (8 Å, |Δi|>4): 108; chains: 1; bounding box: 84×26×71 Å

Solvent-accessible surface area (backbone atoms only — not comparable to full-atom values): 9226 Å² total; per-residue (Å²): 136,82,84,67,23,24,30,84,41,78,75,58,98,88,41,72,46,78,41,84,31,96,81,29,90,39,63,56,68,68,63,50,53,54,48,51,51,50,51,50,53,50,51,52,52,48,54,54,50,51,53,51,52,50,52,46,51,51,52,52,50,52,53,50,51,55,46,51,52,46,52,52,52,50,55,51,30,38,77,74,62,78,38,80,80,70,90,51,98,81,39,73,63,52,58,55,50,48,62,70,55,47,83,81,71,81,57,66,60,58,52,52,51,51,27,44,54,54,20,51,53,42,52,52,50,49,56,49,50,55,64,74,46,64,87,75,55,94,50,66,66,65,46,52,54,46,54,49,49,24,54,39,28,63,71,67,53,87,131

Secondary structure (DSSP, 8-state):
-PPP-EEEEEEETTEEEEEE-TT-SB--HHHHHHHHHHHHHHHHHHHHHHHHHHHHHHHHHHHHHHHHHHHHHHHHHHHTTSSPPPSSTT-HHHHHHHHHHS--S--HHHHHHHHHHHHHHHHHHHHHHHHHHTTTS--HHHHHHHHHHHHHHHTT---